Protein AF-A0A959KV01-F1 (afdb_monomer_lite)

Sequence (146 aa):
AASGDLRLLIADLRDIVAGVSEGEGTLGYLLTDQALPQKLEAFTDHLDSLLVDEFGPVIAELQRTGEEVARSGEELRSAMEDLNRGEGVAEVLLRDSTAAADLKAILENLEEGTASFNENMEAMKHNFLFRRYFKKQAKEEEKAEN

Radius of gyration: 30.32 Å; chains: 1; bounding box: 52×48×86 Å

pLDDT: mean 88.01, std 9.3, range [57.09, 96.44]

Structure (mmCIF, N/CA/C/O backbone):
data_AF-A0A959KV01-F1
#
_entry.id   AF-A0A959KV01-F1
#
loop_
_atom_site.group_PDB
_atom_site.id
_atom_site.type_symbol
_atom_site.label_atom_id
_atom_site.label_alt_id
_atom_site.label_comp_id
_atom_site.label_asym_id
_atom_site.label_entity_id
_atom_site.label_seq_id
_atom_site.pdbx_PDB_ins_code
_atom_site.Cartn_x
_atom_site.Cartn_y
_atom_site.Cartn_z
_atom_site.occupancy
_atom_site.B_iso_or_equiv
_atom_site.auth_seq_id
_atom_site.auth_comp_id
_atom_site.auth_asym_id
_atom_site.auth_atom_id
_atom_site.pdbx_PDB_model_num
ATOM 1 N N . ALA A 1 1 ? 17.823 -37.829 -46.677 1.00 63.50 1 ALA A N 1
ATOM 2 C CA . ALA A 1 1 ? 16.720 -37.112 -46.012 1.00 63.50 1 ALA A CA 1
ATOM 3 C C . ALA A 1 1 ? 17.281 -36.192 -44.928 1.00 63.50 1 ALA A C 1
ATOM 5 O O . ALA A 1 1 ? 17.554 -35.049 -45.254 1.00 63.50 1 ALA A O 1
ATOM 6 N N . ALA A 1 2 ? 17.675 -36.709 -43.756 1.00 70.44 2 ALA A N 1
ATOM 7 C CA . ALA A 1 2 ? 18.089 -35.905 -42.591 1.00 70.44 2 ALA A CA 1
ATOM 8 C C . ALA A 1 2 ? 19.137 -34.785 -42.828 1.00 70.44 2 ALA A C 1
ATOM 10 O O . ALA A 1 2 ? 19.006 -33.699 -42.277 1.00 70.44 2 ALA A O 1
ATOM 11 N N . SER A 1 3 ? 20.167 -34.999 -43.660 1.00 80.31 3 SER A N 1
ATOM 12 C CA . SER A 1 3 ? 21.171 -33.951 -43.944 1.00 80.31 3 SER A CA 1
ATOM 13 C C . SER A 1 3 ? 20.674 -32.843 -44.887 1.00 80.31 3 SER A C 1
ATOM 15 O O . SER A 1 3 ? 21.287 -31.778 -44.922 1.00 80.31 3 SER A O 1
ATOM 17 N N . GLY A 1 4 ? 19.634 -33.098 -45.685 1.00 85.56 4 GLY A N 1
ATOM 18 C CA . GLY A 1 4 ? 19.006 -32.093 -46.547 1.00 85.56 4 GLY A CA 1
ATOM 19 C C . GLY A 1 4 ? 18.081 -31.188 -45.740 1.00 85.56 4 GLY A C 1
ATOM 20 O O . GLY A 1 4 ? 18.196 -29.971 -45.827 1.00 85.56 4 GLY A O 1
ATOM 21 N N . ASP A 1 5 ? 17.275 -31.791 -44.867 1.00 89.25 5 ASP A N 1
ATOM 22 C CA . ASP A 1 5 ? 16.339 -31.081 -43.988 1.00 89.25 5 ASP A CA 1
ATOM 23 C C . ASP A 1 5 ? 17.079 -30.160 -43.002 1.00 89.25 5 ASP A C 1
ATOM 25 O O . ASP A 1 5 ? 16.680 -29.019 -42.786 1.00 89.25 5 ASP A O 1
ATOM 29 N N . LEU A 1 6 ? 18.235 -30.602 -42.487 1.00 90.69 6 LEU A N 1
ATOM 30 C CA . LEU A 1 6 ? 19.093 -29.770 -41.636 1.00 90.69 6 LEU A CA 1
ATOM 31 C C . LEU A 1 6 ? 19.656 -28.542 -42.372 1.00 90.69 6 LEU A C 1
ATOM 33 O O . LEU A 1 6 ? 19.811 -27.483 -41.773 1.00 90.69 6 LEU A O 1
ATOM 37 N N . ARG A 1 7 ? 19.976 -28.662 -43.667 1.00 92.38 7 ARG A N 1
ATOM 38 C CA . ARG A 1 7 ? 20.500 -27.531 -44.452 1.00 92.38 7 ARG A CA 1
ATOM 39 C C . ARG A 1 7 ? 19.427 -26.486 -44.733 1.00 92.38 7 ARG A C 1
ATOM 41 O O . ARG A 1 7 ? 19.751 -25.305 -44.706 1.00 92.38 7 ARG A O 1
ATOM 48 N N . LEU A 1 8 ? 18.188 -26.918 -44.972 1.00 92.06 8 LEU A N 1
ATOM 49 C CA . LEU A 1 8 ? 17.045 -26.019 -45.144 1.00 92.06 8 LEU A CA 1
ATOM 50 C C . LEU A 1 8 ? 16.744 -25.272 -43.841 1.00 92.06 8 LEU A C 1
ATOM 52 O O . LEU A 1 8 ? 16.705 -24.050 -43.848 1.00 92.06 8 LEU A O 1
ATOM 56 N N . LEU A 1 9 ? 16.705 -25.978 -42.706 1.00 92.19 9 LEU A N 1
ATOM 57 C CA . LEU A 1 9 ? 16.508 -25.354 -41.393 1.00 92.19 9 LEU A CA 1
ATOM 58 C C . LEU A 1 9 ? 17.579 -24.296 -41.063 1.00 92.19 9 LEU A C 1
ATOM 60 O O . LEU A 1 9 ? 17.269 -23.249 -40.502 1.00 92.19 9 LEU A O 1
ATOM 64 N N . ILE A 1 10 ? 18.848 -24.559 -41.398 1.00 94.06 10 ILE A N 1
ATOM 65 C CA . ILE A 1 10 ? 19.943 -23.598 -41.184 1.00 94.06 10 ILE A CA 1
ATOM 66 C C . ILE A 1 10 ? 19.801 -22.369 -42.095 1.00 94.06 10 ILE A C 1
ATOM 68 O O . ILE A 1 10 ? 20.185 -2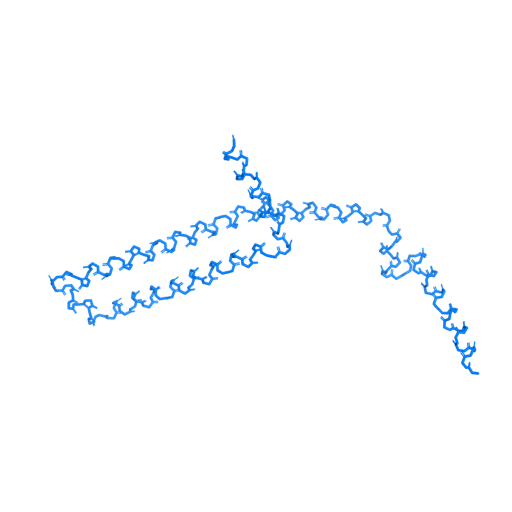1.273 -41.686 1.00 94.06 10 ILE A O 1
ATOM 72 N N . ALA A 1 11 ? 19.282 -22.541 -43.313 1.00 95.12 11 ALA A N 1
ATOM 73 C CA . ALA A 1 11 ? 19.010 -21.431 -44.221 1.00 95.12 11 ALA A CA 1
ATOM 74 C C . ALA A 1 11 ? 17.850 -20.570 -43.698 1.00 95.12 11 ALA A C 1
ATOM 76 O O . ALA A 1 11 ? 18.044 -19.377 -43.496 1.00 95.12 11 ALA A O 1
ATOM 77 N N . ASP A 1 12 ? 16.723 -21.189 -43.338 1.00 94.94 12 ASP A N 1
ATOM 78 C CA . ASP A 1 12 ? 15.556 -20.490 -42.787 1.00 94.94 12 ASP A CA 1
ATOM 79 C C . ASP A 1 12 ? 15.912 -19.720 -41.505 1.00 94.94 12 ASP A C 1
ATOM 81 O O . ASP A 1 12 ? 15.522 -18.568 -41.317 1.00 94.94 12 ASP A O 1
ATOM 85 N N . LEU A 1 13 ? 16.717 -20.325 -40.622 1.00 93.19 13 LEU A N 1
ATOM 86 C CA . LEU A 1 13 ? 17.186 -19.660 -39.407 1.00 93.19 13 LEU A CA 1
ATOM 87 C C . LEU A 1 13 ? 18.087 -18.459 -39.717 1.00 93.19 13 LEU A C 1
ATOM 89 O O . LEU A 1 13 ? 18.014 -17.445 -39.026 1.00 93.19 13 LEU A O 1
ATOM 93 N N . ARG A 1 14 ? 18.948 -18.563 -40.735 1.00 95.06 14 ARG A N 1
ATOM 94 C CA . ARG A 1 14 ? 19.800 -17.447 -41.156 1.00 95.06 14 ARG A CA 1
ATOM 95 C C . ARG A 1 14 ? 18.960 -16.287 -41.675 1.00 95.06 14 ARG A C 1
ATOM 97 O O . ARG A 1 14 ? 19.260 -15.155 -41.315 1.00 95.06 14 ARG A O 1
ATOM 104 N N . ASP A 1 15 ? 17.926 -16.575 -42.456 1.00 94.50 15 ASP A N 1
ATOM 105 C CA . ASP A 1 15 ? 17.034 -15.556 -43.010 1.00 94.50 15 ASP A CA 1
ATOM 106 C C . ASP A 1 15 ? 16.240 -14.858 -41.895 1.00 94.50 15 ASP A C 1
ATOM 108 O O . ASP A 1 15 ? 16.172 -13.632 -41.865 1.00 94.50 15 ASP A O 1
ATOM 112 N N . ILE A 1 16 ? 15.756 -15.606 -40.895 1.00 91.69 16 ILE A N 1
ATOM 113 C CA . ILE A 1 16 ? 15.113 -15.030 -39.700 1.00 91.69 16 ILE A CA 1
ATOM 114 C C . ILE A 1 16 ? 16.082 -14.124 -38.927 1.00 91.69 16 ILE A C 1
ATOM 116 O O . ILE A 1 16 ? 15.718 -13.019 -38.531 1.00 91.69 16 ILE A O 1
ATOM 120 N N . VAL A 1 17 ? 17.321 -14.572 -38.695 1.00 92.62 17 VAL A N 1
ATOM 121 C CA . VAL A 1 17 ? 18.331 -13.781 -37.969 1.00 92.62 17 VAL A CA 1
ATOM 122 C C . VAL A 1 17 ? 18.735 -12.533 -38.756 1.00 92.62 17 VAL A C 1
ATOM 124 O O . VAL A 1 17 ? 18.960 -11.484 -38.148 1.00 92.62 17 VAL A O 1
ATOM 127 N N . ALA A 1 18 ? 18.813 -12.624 -40.085 1.00 94.31 18 ALA A N 1
ATOM 128 C CA . ALA A 1 18 ? 19.072 -11.482 -40.953 1.00 94.31 18 ALA A CA 1
ATOM 129 C C . ALA A 1 18 ? 17.936 -10.458 -40.850 1.00 94.31 18 ALA A C 1
ATOM 131 O O . ALA A 1 18 ? 18.213 -9.311 -40.512 1.00 94.31 18 ALA A O 1
ATOM 132 N N . GLY A 1 19 ? 16.678 -10.891 -40.989 1.00 93.62 19 GLY A N 1
ATOM 133 C CA . GLY A 1 19 ? 15.515 -10.017 -40.824 1.00 93.62 19 GLY A CA 1
ATOM 134 C C . GLY A 1 19 ? 15.495 -9.332 -39.454 1.00 93.62 19 GLY A C 1
ATOM 135 O O . GLY A 1 19 ? 15.367 -8.114 -39.365 1.00 93.62 19 GLY A O 1
ATOM 136 N N . VAL A 1 20 ? 15.747 -10.070 -38.366 1.00 93.44 20 VAL A N 1
ATOM 137 C CA . VAL A 1 20 ? 15.858 -9.480 -37.017 1.00 93.44 20 VAL A CA 1
ATOM 138 C C . VAL A 1 20 ? 16.996 -8.454 -36.935 1.00 93.44 20 VAL A C 1
ATOM 140 O O . VAL A 1 20 ? 16.815 -7.388 -36.351 1.00 93.44 20 VAL A O 1
ATOM 143 N N . SER A 1 21 ? 18.157 -8.738 -37.529 1.00 90.31 21 SER A N 1
ATOM 144 C CA . SER A 1 21 ? 19.301 -7.809 -37.537 1.00 90.31 21 SER A CA 1
ATOM 145 C C . SER A 1 21 ? 19.038 -6.556 -38.379 1.00 90.31 21 SER A C 1
ATOM 147 O O . SER A 1 21 ? 19.622 -5.507 -38.117 1.00 90.31 21 SER A O 1
ATOM 149 N N . GLU A 1 22 ? 18.150 -6.659 -39.366 1.00 92.50 22 GLU A N 1
ATOM 150 C CA . GLU A 1 22 ? 17.682 -5.558 -40.211 1.00 92.50 22 GLU A CA 1
ATOM 151 C C . GLU A 1 22 ? 16.513 -4.777 -39.589 1.00 92.50 22 GLU A C 1
ATOM 153 O O . GLU A 1 22 ? 16.082 -3.762 -40.135 1.00 92.50 22 GLU A O 1
ATOM 158 N N . GLY A 1 23 ? 16.031 -5.194 -38.415 1.00 90.75 23 GLY A N 1
ATOM 159 C CA . GLY A 1 23 ? 14.950 -4.516 -37.707 1.00 90.75 23 GLY A CA 1
ATOM 160 C C . GLY A 1 23 ? 13.554 -5.042 -38.041 1.00 90.75 23 GLY A C 1
ATOM 161 O O . GLY A 1 23 ? 12.561 -4.452 -37.615 1.00 90.75 23 GLY A O 1
ATOM 162 N N . GLU A 1 24 ? 13.448 -6.149 -38.776 1.00 93.06 24 GLU A N 1
ATOM 163 C CA . GLU A 1 24 ? 12.167 -6.750 -39.131 1.00 93.06 24 GLU A CA 1
ATOM 164 C C . GLU A 1 24 ? 11.479 -7.391 -37.916 1.00 93.06 24 GLU A C 1
ATOM 166 O O . GLU A 1 24 ? 12.079 -8.082 -37.083 1.00 93.06 24 GLU A O 1
ATOM 171 N N . GLY A 1 25 ? 10.167 -7.174 -37.821 1.00 87.06 25 GLY A N 1
ATOM 172 C CA . GLY A 1 25 ? 9.351 -7.672 -36.718 1.00 87.06 25 GLY A CA 1
ATOM 173 C C . GLY A 1 25 ? 9.615 -6.966 -35.382 1.00 87.06 25 GLY A C 1
ATOM 174 O O . GLY A 1 25 ? 10.395 -6.024 -35.267 1.00 87.06 25 GLY A O 1
ATOM 175 N N . THR A 1 26 ? 8.927 -7.415 -34.332 1.00 87.88 26 THR A N 1
ATOM 176 C CA . THR A 1 26 ? 8.996 -6.781 -33.005 1.00 87.88 26 THR A CA 1
ATOM 177 C C . THR A 1 26 ? 10.362 -6.944 -32.344 1.00 87.88 26 THR A C 1
ATOM 179 O O . THR A 1 26 ? 10.853 -6.000 -31.736 1.00 87.88 26 THR A O 1
ATOM 182 N N . LEU A 1 27 ? 11.002 -8.110 -32.479 1.00 83.44 27 LEU A N 1
ATOM 183 C CA . LEU A 1 27 ? 12.346 -8.348 -31.942 1.00 83.44 27 LEU A CA 1
ATOM 184 C C . LEU A 1 27 ? 13.420 -7.562 -32.697 1.00 83.44 27 LEU A C 1
ATOM 186 O O . LEU A 1 27 ? 14.317 -7.023 -32.055 1.00 83.44 27 LEU A O 1
ATOM 190 N N . GLY A 1 28 ? 13.318 -7.461 -34.026 1.00 89.00 28 GLY A N 1
ATOM 191 C CA . GLY A 1 28 ? 14.234 -6.639 -34.805 1.00 89.00 28 GLY A CA 1
ATOM 192 C C . GLY A 1 28 ? 14.111 -5.171 -34.427 1.00 89.00 28 GLY A C 1
ATOM 193 O O . GLY A 1 28 ? 15.118 -4.546 -34.101 1.00 89.00 28 GLY A O 1
ATOM 194 N N . TYR A 1 29 ? 12.889 -4.639 -34.350 1.00 88.31 29 TYR A N 1
ATOM 195 C CA . TYR A 1 29 ? 12.651 -3.285 -33.845 1.00 88.31 29 TYR A CA 1
ATOM 196 C C . TYR A 1 29 ? 13.277 -3.072 -32.453 1.00 88.31 29 TYR A C 1
ATOM 198 O O . TYR A 1 29 ? 14.020 -2.117 -32.257 1.00 88.31 29 TYR A O 1
ATOM 206 N N . LEU A 1 30 ? 13.058 -3.991 -31.503 1.00 84.94 30 LEU A N 1
ATOM 207 C CA . LEU A 1 30 ? 13.620 -3.886 -30.149 1.00 84.94 30 LEU A CA 1
ATOM 208 C C . LEU A 1 30 ? 15.157 -3.910 -30.109 1.00 84.94 30 LEU A C 1
ATOM 210 O O . LEU A 1 30 ? 15.749 -3.241 -29.267 1.00 84.94 30 LEU A O 1
ATOM 214 N N . LEU A 1 31 ? 15.806 -4.695 -30.972 1.00 84.44 31 LEU A N 1
ATOM 215 C CA . LEU A 1 31 ? 17.266 -4.848 -30.979 1.00 84.44 31 LEU A CA 1
ATOM 216 C C . LEU A 1 31 ? 17.985 -3.749 -31.764 1.00 84.44 31 LEU A C 1
ATOM 218 O O . LEU A 1 31 ? 19.145 -3.455 -31.479 1.00 84.44 31 LEU A O 1
ATOM 222 N N . THR A 1 32 ? 17.313 -3.162 -32.752 1.00 88.81 32 THR A N 1
ATOM 223 C CA . THR A 1 32 ? 17.893 -2.156 -33.653 1.00 88.81 32 THR A CA 1
ATOM 224 C C . THR A 1 32 ? 17.531 -0.716 -33.284 1.00 88.81 32 THR A C 1
ATOM 226 O O . THR A 1 32 ? 18.227 0.206 -33.718 1.00 88.81 32 THR A O 1
ATOM 229 N N . ASP A 1 33 ? 16.488 -0.489 -32.475 1.00 87.81 33 ASP A N 1
ATOM 230 C CA . ASP A 1 33 ? 16.078 0.859 -32.073 1.00 87.81 33 ASP A CA 1
ATOM 231 C C . ASP A 1 33 ? 17.088 1.478 -31.089 1.00 87.81 33 ASP A C 1
ATOM 233 O O . ASP A 1 33 ? 17.113 1.184 -29.893 1.00 87.81 33 ASP A O 1
ATOM 237 N N . GLN A 1 34 ? 17.905 2.401 -31.603 1.00 86.81 34 GLN A N 1
ATOM 238 C CA . GLN A 1 34 ? 18.907 3.132 -30.823 1.00 86.81 34 GLN A CA 1
ATOM 239 C C . GLN A 1 34 ? 18.301 4.105 -29.802 1.00 86.81 34 GLN A C 1
ATOM 241 O O . GLN A 1 34 ? 19.014 4.509 -28.886 1.00 86.81 34 GLN A O 1
ATOM 246 N N . ALA A 1 35 ? 17.024 4.482 -29.952 1.00 89.81 35 ALA A N 1
ATOM 247 C CA . ALA A 1 35 ? 16.301 5.367 -29.037 1.00 89.81 35 ALA A CA 1
ATOM 248 C C . ALA A 1 35 ? 15.596 4.606 -27.897 1.00 89.81 35 ALA A C 1
ATOM 250 O O . ALA A 1 35 ? 15.137 5.214 -26.924 1.00 89.81 35 ALA A O 1
ATOM 251 N N . LEU A 1 36 ? 15.459 3.280 -28.012 1.00 88.06 36 LEU A N 1
ATOM 252 C CA . LEU A 1 36 ? 14.782 2.454 -27.016 1.00 88.06 36 LEU A CA 1
ATOM 253 C C . LEU A 1 36 ? 15.455 2.506 -25.632 1.00 88.06 36 LEU A C 1
ATOM 255 O O . LEU A 1 36 ? 14.716 2.642 -24.655 1.00 88.06 36 LEU A O 1
ATOM 259 N N . PRO A 1 37 ? 16.798 2.470 -25.497 1.00 88.69 37 PRO A N 1
ATOM 260 C CA . PRO A 1 37 ? 17.441 2.599 -24.192 1.00 88.69 37 PRO A CA 1
ATOM 261 C C . PRO A 1 37 ? 17.053 3.889 -23.461 1.00 88.69 37 PRO A C 1
ATOM 263 O O . PRO A 1 37 ? 16.704 3.828 -22.287 1.00 88.69 37 PRO A O 1
ATOM 266 N N . GLN A 1 38 ? 17.018 5.035 -24.153 1.00 91.25 38 GLN A N 1
ATOM 267 C CA . GLN A 1 38 ? 16.664 6.315 -23.524 1.00 91.25 38 GLN A CA 1
ATOM 268 C C . GLN A 1 38 ? 15.174 6.385 -23.175 1.00 91.25 38 GLN A C 1
ATOM 270 O O . GLN A 1 38 ? 14.802 6.956 -22.155 1.00 91.25 38 GLN A O 1
ATOM 275 N N . LYS A 1 39 ? 14.301 5.783 -23.995 1.00 92.06 39 LYS A N 1
ATOM 276 C CA . LYS A 1 39 ? 12.867 5.672 -23.677 1.00 92.06 39 LYS A CA 1
ATOM 277 C C . LYS A 1 39 ? 12.624 4.795 -22.452 1.00 92.06 39 LYS A C 1
ATOM 279 O O . LYS A 1 39 ? 11.775 5.132 -21.633 1.00 92.06 39 LYS A O 1
ATOM 284 N N . LEU A 1 40 ? 13.351 3.682 -22.337 1.00 91.00 40 LEU A N 1
ATOM 285 C CA . LEU A 1 40 ? 13.278 2.800 -21.175 1.00 91.00 40 LEU A CA 1
ATOM 286 C C . LEU A 1 40 ? 13.797 3.498 -19.921 1.00 91.00 40 LEU A C 1
ATOM 288 O O . LEU A 1 40 ? 13.130 3.425 -18.898 1.00 91.00 40 LEU A O 1
ATOM 292 N N . GLU A 1 41 ? 14.917 4.215 -20.016 1.00 92.44 41 GLU A N 1
ATOM 293 C CA . GLU A 1 41 ? 15.461 5.019 -18.917 1.00 92.44 41 GLU A CA 1
ATOM 294 C C . GLU A 1 41 ? 14.443 6.067 -18.442 1.00 92.44 41 GLU A C 1
ATOM 296 O O . GLU A 1 41 ? 14.048 6.058 -17.276 1.00 92.44 41 GLU A O 1
ATOM 301 N N . ALA A 1 42 ? 13.897 6.868 -19.362 1.00 95.06 42 ALA A N 1
ATOM 302 C CA . ALA A 1 42 ? 12.881 7.871 -19.043 1.00 95.06 42 ALA A CA 1
ATOM 303 C C . ALA A 1 42 ? 11.606 7.258 -18.436 1.00 95.06 42 ALA A C 1
ATOM 305 O O . ALA A 1 42 ? 11.017 7.817 -17.513 1.00 95.06 42 ALA A O 1
ATOM 306 N N . PHE A 1 43 ? 11.176 6.096 -18.934 1.00 93.50 43 PHE A N 1
ATOM 307 C CA . PHE A 1 43 ? 10.049 5.364 -18.364 1.00 93.50 43 PHE A CA 1
ATOM 308 C C . PHE A 1 43 ? 10.352 4.872 -16.946 1.00 93.50 43 PHE A C 1
ATOM 310 O O . PHE A 1 43 ? 9.510 5.014 -16.060 1.00 93.50 43 PHE A O 1
ATOM 317 N N . THR A 1 44 ? 11.545 4.318 -16.710 1.00 91.25 44 THR A N 1
ATOM 318 C CA . THR A 1 44 ? 11.945 3.863 -15.374 1.00 91.25 44 THR A CA 1
ATOM 319 C C . THR A 1 44 ? 12.080 5.013 -14.387 1.00 91.25 44 THR A C 1
ATOM 321 O O . THR A 1 44 ? 11.677 4.851 -13.239 1.00 91.25 44 THR A O 1
ATOM 324 N N . ASP A 1 45 ? 12.567 6.172 -14.825 1.00 92.25 45 ASP A N 1
ATOM 325 C CA . ASP A 1 45 ? 12.646 7.372 -13.993 1.00 92.25 45 ASP A CA 1
ATOM 326 C C . ASP A 1 45 ? 11.254 7.905 -13.654 1.00 92.25 45 ASP A C 1
ATOM 328 O O . ASP A 1 45 ? 10.981 8.257 -12.507 1.00 92.25 45 ASP A O 1
ATOM 332 N N . HIS A 1 46 ? 10.338 7.905 -14.628 1.00 94.19 46 HIS A N 1
ATOM 333 C CA . HIS A 1 46 ? 8.953 8.291 -14.385 1.00 94.19 46 HIS A CA 1
ATOM 334 C C . HIS A 1 46 ? 8.258 7.332 -13.414 1.00 94.19 46 HIS A C 1
ATOM 336 O O . HIS A 1 46 ? 7.595 7.786 -12.485 1.00 94.19 46 HIS A O 1
ATOM 342 N N . LEU A 1 47 ? 8.444 6.017 -13.579 1.00 92.38 47 LEU A N 1
ATOM 343 C CA . LEU A 1 47 ? 7.932 5.030 -12.630 1.00 92.38 47 LEU A CA 1
ATOM 344 C C . LEU A 1 47 ? 8.518 5.217 -11.232 1.00 92.38 47 LEU A C 1
ATOM 346 O O . LEU A 1 47 ? 7.776 5.104 -10.262 1.00 92.38 47 LEU A O 1
ATOM 350 N N . ASP A 1 48 ? 9.819 5.491 -11.110 1.00 90.25 48 ASP A N 1
ATOM 351 C CA . ASP A 1 48 ? 10.433 5.725 -9.803 1.00 90.25 48 ASP A CA 1
ATOM 352 C C . ASP A 1 48 ? 9.828 6.956 -9.129 1.00 90.25 48 ASP A C 1
ATOM 354 O O . ASP A 1 48 ? 9.434 6.877 -7.971 1.00 90.25 48 ASP A O 1
ATOM 358 N N . SER A 1 49 ? 9.674 8.060 -9.865 1.00 92.31 49 SER A N 1
ATOM 359 C CA . SER A 1 49 ? 9.061 9.273 -9.320 1.00 92.31 49 SER A CA 1
ATOM 360 C C . SER A 1 49 ? 7.601 9.051 -8.918 1.00 92.31 49 SER A C 1
ATOM 362 O O . SER A 1 49 ? 7.215 9.416 -7.811 1.00 92.31 49 SER A O 1
ATOM 364 N N . LEU A 1 50 ? 6.803 8.360 -9.740 1.00 94.44 50 LEU A N 1
ATOM 365 C CA . LEU A 1 50 ? 5.432 7.998 -9.371 1.00 94.44 50 LEU A CA 1
ATOM 366 C C . LEU A 1 50 ? 5.404 7.157 -8.089 1.00 94.44 50 LEU A C 1
ATOM 368 O O . LEU A 1 50 ? 4.681 7.472 -7.150 1.00 94.44 50 LEU A O 1
ATOM 372 N N . LEU A 1 51 ? 6.190 6.081 -8.026 1.00 92.75 51 LEU A N 1
ATOM 373 C CA . LEU A 1 51 ? 6.149 5.147 -6.899 1.00 92.75 51 LEU A CA 1
ATOM 374 C C . LEU A 1 51 ? 6.684 5.760 -5.605 1.00 92.75 51 LEU A C 1
ATOM 376 O O . LEU A 1 51 ? 6.180 5.451 -4.527 1.00 92.75 51 LEU A O 1
ATOM 380 N N . VAL A 1 52 ? 7.706 6.604 -5.705 1.00 90.56 52 VAL A N 1
ATOM 381 C CA . VAL A 1 52 ? 8.401 7.158 -4.547 1.00 90.56 52 VAL A CA 1
ATOM 382 C C . VAL A 1 52 ? 7.811 8.488 -4.111 1.00 90.56 52 VAL A C 1
ATOM 384 O O . VAL A 1 52 ? 7.508 8.654 -2.932 1.00 90.56 52 VAL A O 1
ATOM 387 N N . ASP A 1 53 ? 7.666 9.428 -5.038 1.00 91.06 53 ASP A N 1
ATOM 388 C CA . ASP A 1 53 ? 7.325 10.809 -4.710 1.00 91.06 53 ASP A CA 1
ATOM 389 C C . ASP A 1 53 ? 5.804 11.007 -4.622 1.00 91.06 53 ASP A C 1
ATOM 391 O O . ASP A 1 53 ? 5.342 11.807 -3.811 1.00 91.06 53 ASP A O 1
ATOM 395 N N . GLU A 1 54 ? 5.020 10.260 -5.409 1.00 92.50 54 GLU A N 1
ATOM 396 C CA . GLU A 1 54 ? 3.555 10.385 -5.432 1.00 92.50 54 GLU A CA 1
ATOM 397 C C . GLU A 1 54 ? 2.853 9.306 -4.592 1.00 92.50 54 GLU A C 1
ATOM 399 O O . GLU A 1 54 ? 2.055 9.625 -3.710 1.00 92.50 54 GLU A O 1
ATOM 404 N N . PHE A 1 55 ? 3.174 8.026 -4.800 1.00 93.50 55 PHE A N 1
ATOM 405 C CA . PHE A 1 55 ? 2.561 6.925 -4.046 1.00 93.50 55 PHE A CA 1
ATOM 406 C C . PHE A 1 55 ? 3.188 6.704 -2.670 1.00 93.50 55 PHE A C 1
ATOM 408 O O . PHE A 1 55 ? 2.503 6.229 -1.765 1.00 93.50 55 PHE A O 1
ATOM 415 N N . GLY A 1 56 ? 4.456 7.065 -2.477 1.00 91.69 56 GLY A N 1
ATOM 416 C CA . GLY A 1 56 ? 5.143 6.889 -1.201 1.00 91.69 56 GLY A CA 1
ATOM 417 C C . GLY A 1 56 ? 4.418 7.539 -0.013 1.00 91.69 56 GLY A C 1
ATOM 418 O O . GLY A 1 56 ? 4.152 6.850 0.973 1.00 91.69 56 GLY A O 1
ATOM 419 N N . PRO A 1 57 ? 4.029 8.825 -0.094 1.00 93.19 57 PRO A N 1
ATOM 420 C CA . PRO A 1 57 ? 3.237 9.475 0.951 1.00 93.19 57 PRO A CA 1
ATOM 421 C C . PRO A 1 57 ? 1.886 8.797 1.205 1.00 93.19 57 PRO A C 1
ATOM 423 O O . PRO A 1 57 ? 1.451 8.710 2.349 1.00 93.19 57 PRO A O 1
ATOM 426 N N . VAL A 1 58 ? 1.237 8.274 0.160 1.00 95.00 58 VAL A N 1
ATOM 427 C CA . VAL A 1 58 ? -0.039 7.553 0.289 1.00 95.00 58 VAL A CA 1
ATOM 428 C C . VAL A 1 58 ? 0.151 6.248 1.062 1.00 95.00 58 VAL A C 1
ATOM 430 O O . VAL A 1 58 ? -0.643 5.945 1.945 1.00 95.00 58 VAL A O 1
ATOM 433 N N . ILE A 1 59 ? 1.212 5.491 0.775 1.00 92.69 59 ILE A N 1
ATOM 434 C CA . ILE A 1 59 ? 1.539 4.247 1.488 1.00 92.69 59 ILE A CA 1
ATOM 435 C C . ILE A 1 59 ? 1.797 4.531 2.972 1.00 92.69 59 ILE A C 1
ATOM 437 O O . ILE A 1 59 ? 1.244 3.839 3.826 1.00 92.69 59 ILE A O 1
ATOM 441 N N . ALA A 1 60 ? 2.583 5.565 3.278 1.00 92.12 60 ALA A N 1
ATOM 442 C CA . ALA A 1 60 ? 2.868 5.963 4.656 1.00 92.12 60 ALA A CA 1
ATOM 443 C C . ALA A 1 60 ? 1.594 6.394 5.406 1.00 92.12 60 ALA A C 1
ATOM 445 O O . ALA A 1 60 ? 1.367 5.996 6.548 1.00 92.12 60 ALA A O 1
ATOM 446 N N . GLU A 1 61 ? 0.723 7.158 4.748 1.00 95.19 61 GLU A N 1
ATOM 447 C CA . GLU A 1 61 ? -0.547 7.599 5.324 1.00 95.19 61 GLU A CA 1
ATOM 448 C C . GLU A 1 61 ? -1.518 6.433 5.560 1.00 95.19 61 GLU A C 1
ATOM 450 O O . GLU A 1 61 ? -2.210 6.388 6.581 1.00 95.19 61 GLU A O 1
ATOM 455 N N . LEU A 1 62 ? -1.547 5.453 4.652 1.00 94.75 62 LEU A N 1
ATOM 456 C CA . LEU A 1 62 ? -2.321 4.226 4.830 1.00 94.75 62 LEU A CA 1
ATOM 457 C C . LEU A 1 62 ? -1.813 3.416 6.027 1.00 94.75 62 LEU A C 1
ATOM 459 O O . LEU A 1 62 ? -2.631 2.961 6.823 1.00 94.75 62 LEU A O 1
ATOM 463 N N . GLN A 1 63 ? -0.493 3.267 6.187 1.00 92.38 63 GLN A N 1
ATOM 464 C CA . GLN A 1 63 ? 0.101 2.594 7.351 1.00 92.38 63 GLN A CA 1
ATOM 465 C C . GLN A 1 63 ? -0.309 3.283 8.655 1.00 92.38 63 GLN A C 1
ATOM 467 O O . GLN A 1 63 ? -0.857 2.634 9.544 1.00 92.38 63 GLN A O 1
ATOM 472 N N . ARG A 1 64 ? -0.146 4.610 8.721 1.00 95.12 64 ARG A N 1
ATOM 473 C CA . ARG A 1 64 ? -0.549 5.425 9.875 1.00 95.12 64 ARG A CA 1
ATOM 474 C C . ARG A 1 64 ? -2.035 5.263 10.197 1.00 95.12 64 ARG A C 1
ATOM 476 O O . ARG A 1 64 ? -2.404 5.067 11.351 1.00 95.12 64 ARG A O 1
ATOM 483 N N . THR A 1 65 ? -2.888 5.311 9.176 1.00 94.56 65 THR A N 1
ATOM 484 C CA . THR A 1 65 ? -4.336 5.131 9.342 1.00 94.56 65 THR A CA 1
ATOM 485 C C . THR A 1 65 ? -4.660 3.735 9.875 1.00 94.56 65 THR A C 1
ATOM 487 O O . THR A 1 65 ? -5.474 3.603 10.784 1.00 94.56 65 THR A O 1
ATOM 490 N N . GLY A 1 66 ? -4.010 2.689 9.355 1.00 94.06 66 GLY A N 1
ATOM 491 C CA . GLY A 1 66 ? -4.184 1.318 9.840 1.00 94.06 66 GLY A CA 1
ATOM 492 C C . GLY A 1 66 ? -3.813 1.162 11.317 1.00 94.06 66 GLY A C 1
ATOM 493 O O . GLY A 1 66 ? -4.561 0.547 12.076 1.00 94.06 66 GLY A O 1
ATOM 494 N N . GLU A 1 67 ? -2.711 1.780 11.746 1.00 94.19 67 GLU A N 1
ATOM 495 C CA . GLU A 1 67 ? -2.285 1.801 13.152 1.00 94.19 67 GLU A CA 1
ATOM 496 C C . GLU A 1 67 ? -3.281 2.543 14.060 1.00 94.19 67 GLU A C 1
ATOM 498 O O . GLU A 1 67 ? -3.596 2.073 15.155 1.00 94.19 67 GLU A O 1
ATOM 503 N N . GLU A 1 68 ? -3.813 3.685 13.618 1.00 95.69 68 GLU A N 1
ATOM 504 C CA . GLU A 1 68 ? -4.825 4.447 14.367 1.00 95.69 68 GLU A CA 1
ATOM 505 C C . GLU A 1 68 ? -6.141 3.684 14.511 1.00 95.69 68 GLU A C 1
ATOM 507 O O . GLU A 1 68 ? -6.765 3.693 15.577 1.00 95.69 68 GLU A O 1
ATOM 512 N N . VAL A 1 69 ? -6.550 2.993 13.450 1.00 94.25 69 VAL A N 1
ATOM 513 C CA . VAL A 1 69 ? -7.732 2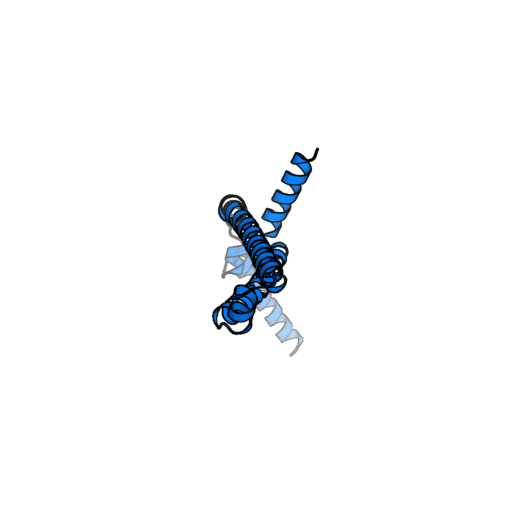.131 13.446 1.00 94.25 69 VAL A CA 1
ATOM 514 C C . VAL A 1 69 ? -7.542 0.951 14.402 1.00 94.25 69 VAL A C 1
ATOM 516 O O . VAL A 1 69 ? -8.437 0.677 15.204 1.00 94.25 69 VAL A O 1
ATOM 519 N N . ALA A 1 70 ? -6.374 0.300 14.384 1.00 93.56 70 ALA A N 1
ATOM 520 C CA . ALA A 1 70 ? -6.051 -0.779 15.317 1.00 93.56 70 ALA A CA 1
ATOM 521 C C . ALA A 1 70 ? -6.097 -0.296 16.776 1.00 93.56 70 ALA A C 1
ATOM 523 O O . ALA A 1 70 ? -6.778 -0.899 17.607 1.00 93.56 70 ALA A O 1
ATOM 524 N N . ARG A 1 71 ? -5.472 0.852 17.070 1.00 95.25 71 ARG A N 1
ATOM 525 C CA . ARG A 1 71 ? -5.491 1.464 18.408 1.00 95.25 71 ARG A CA 1
ATOM 526 C C . ARG A 1 71 ? -6.904 1.804 18.872 1.00 95.25 71 ARG A C 1
ATOM 528 O O . ARG A 1 71 ? -7.267 1.501 20.003 1.00 95.25 71 ARG A O 1
ATOM 535 N N . SER A 1 72 ? -7.718 2.394 17.999 1.00 93.31 72 SER A N 1
ATOM 536 C CA . SER A 1 72 ? -9.116 2.710 18.320 1.00 93.31 72 SER A CA 1
ATOM 537 C C . SER A 1 72 ? -9.904 1.442 18.666 1.00 93.31 72 SER A C 1
ATOM 539 O O . SER A 1 72 ? -10.734 1.447 19.573 1.00 93.31 72 SER A O 1
ATOM 541 N N . GLY A 1 73 ? -9.619 0.332 17.978 1.00 92.56 73 GLY A N 1
ATOM 542 C CA . GLY A 1 73 ? -10.175 -0.982 18.293 1.00 92.56 73 GLY A CA 1
ATOM 543 C C . GLY A 1 73 ? -9.790 -1.494 19.679 1.00 92.56 73 GLY A C 1
ATOM 544 O O . GLY A 1 73 ? -10.646 -1.993 20.410 1.00 92.56 73 GLY A O 1
ATOM 545 N N . GLU A 1 74 ? -8.525 -1.337 20.065 1.00 93.88 74 GLU A N 1
ATOM 546 C CA . GLU A 1 74 ? -8.039 -1.696 21.402 1.00 93.88 74 GLU A CA 1
ATOM 547 C C . GLU A 1 74 ? -8.689 -0.843 22.499 1.00 93.88 74 GLU A C 1
ATOM 549 O O . GLU A 1 74 ? -9.143 -1.381 23.510 1.00 93.88 74 GLU A O 1
ATOM 554 N N . GLU A 1 75 ? -8.806 0.470 22.288 1.00 92.00 75 GLU A N 1
ATOM 555 C CA . GLU A 1 75 ? -9.472 1.382 23.225 1.00 92.00 75 GLU A CA 1
ATOM 556 C C . GLU A 1 75 ? -10.954 1.024 23.406 1.00 92.00 75 GLU A C 1
ATOM 558 O O . GLU A 1 75 ? -11.451 0.950 24.533 1.00 92.00 75 GLU A O 1
ATOM 563 N N . LEU A 1 76 ? -11.658 0.727 22.308 1.00 89.25 76 LEU A N 1
ATOM 564 C CA . LEU A 1 76 ? -13.048 0.269 22.345 1.00 89.25 76 LEU A CA 1
ATOM 565 C C . LEU A 1 76 ? -13.194 -1.068 23.079 1.00 89.25 76 LEU A C 1
ATOM 567 O O . LEU A 1 76 ? -14.129 -1.241 23.864 1.00 89.25 76 LEU A O 1
ATOM 571 N N . ARG A 1 77 ? -12.268 -2.007 22.864 1.00 89.56 77 ARG A N 1
ATOM 572 C CA .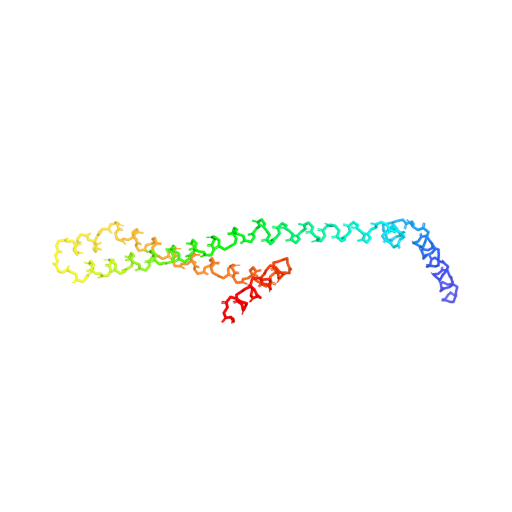 ARG A 1 77 ? -12.238 -3.289 23.579 1.00 89.56 77 ARG A CA 1
ATOM 573 C C . ARG A 1 77 ? -12.038 -3.081 25.077 1.00 89.56 77 ARG A C 1
ATOM 575 O O . ARG A 1 77 ? -12.809 -3.623 25.864 1.00 89.56 77 ARG A O 1
ATOM 582 N N . SER A 1 78 ? -11.070 -2.253 25.463 1.00 89.31 78 SER A N 1
ATOM 583 C CA . SER A 1 78 ? -10.811 -1.910 26.865 1.00 89.31 78 SER A CA 1
ATOM 584 C C . SER A 1 78 ? -12.043 -1.285 27.524 1.00 89.31 78 SER A C 1
ATOM 586 O O . SER A 1 78 ? -12.440 -1.702 28.611 1.00 89.31 78 SER A O 1
ATOM 588 N N . ALA A 1 79 ? -12.702 -0.339 26.847 1.00 84.75 79 ALA A N 1
ATOM 589 C CA . ALA A 1 79 ? -13.929 0.278 27.344 1.00 84.75 79 ALA A CA 1
ATOM 590 C C . ALA A 1 79 ? -15.063 -0.749 27.525 1.00 84.75 79 ALA A C 1
ATOM 592 O O . ALA A 1 79 ? -15.770 -0.718 28.531 1.00 84.75 79 ALA A O 1
ATOM 593 N N . MET A 1 80 ? -15.221 -1.692 26.590 1.00 81.00 80 MET A N 1
ATOM 594 C CA . MET A 1 80 ? -16.202 -2.779 26.701 1.00 81.00 80 MET A CA 1
ATOM 595 C C . MET A 1 80 ? -15.899 -3.730 27.865 1.00 81.00 80 MET A C 1
ATOM 597 O O . MET A 1 80 ? -16.813 -4.176 28.559 1.00 81.00 80 MET A O 1
ATOM 601 N N . GLU A 1 81 ? -14.629 -4.045 28.108 1.00 83.06 81 GLU A N 1
ATOM 602 C CA . GLU A 1 81 ? -14.215 -4.864 29.249 1.00 83.06 81 GLU A CA 1
ATOM 603 C C . GLU A 1 81 ? -14.444 -4.160 30.588 1.00 83.06 81 GLU A C 1
ATOM 605 O O . GLU A 1 81 ? -14.911 -4.789 31.537 1.00 83.06 81 GLU A O 1
ATOM 610 N N . ASP A 1 82 ? -14.151 -2.861 30.665 1.00 80.69 82 ASP A N 1
ATOM 611 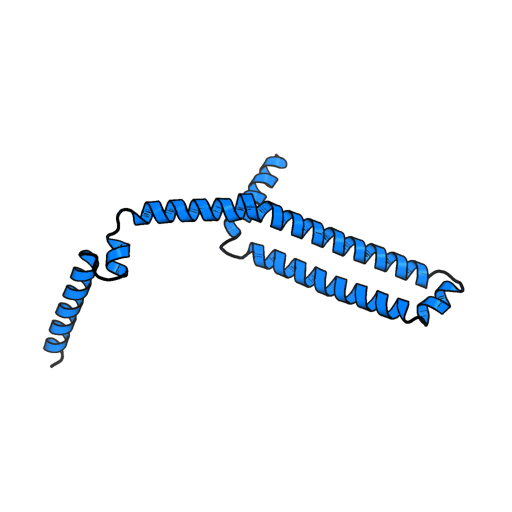C CA . ASP A 1 82 ? -14.417 -2.046 31.851 1.00 80.69 82 ASP A CA 1
ATOM 612 C C . ASP A 1 82 ? -15.921 -1.972 32.151 1.00 80.69 82 ASP A C 1
ATOM 614 O O . ASP A 1 82 ? -16.328 -2.131 33.303 1.00 80.69 82 ASP A O 1
ATOM 618 N N . LEU A 1 83 ? -16.756 -1.825 31.116 1.00 74.94 83 LEU A N 1
ATOM 619 C CA . LEU A 1 83 ? -18.216 -1.864 31.240 1.00 74.94 83 LEU A CA 1
ATOM 620 C C . LEU A 1 83 ? -18.734 -3.232 31.709 1.00 74.94 83 LEU A C 1
ATOM 622 O O . LEU A 1 83 ? -19.665 -3.280 32.508 1.00 74.94 83 LEU A O 1
ATOM 626 N N . ASN A 1 84 ? -18.121 -4.334 31.266 1.00 70.12 84 ASN A N 1
ATOM 627 C CA . ASN A 1 84 ? -18.460 -5.686 31.730 1.00 70.12 84 ASN A CA 1
ATOM 628 C C . ASN A 1 84 ? -18.009 -5.970 33.175 1.00 70.12 84 ASN A C 1
ATOM 630 O O . ASN A 1 84 ? -18.522 -6.900 33.794 1.00 70.12 84 ASN A O 1
ATOM 634 N N . ARG A 1 85 ? -17.034 -5.219 33.709 1.00 71.81 85 ARG A N 1
ATOM 635 C CA . ARG A 1 85 ? -16.511 -5.374 35.080 1.00 71.81 85 ARG A CA 1
ATOM 636 C C . ARG A 1 85 ? -17.221 -4.492 36.119 1.00 71.81 85 ARG A C 1
ATOM 638 O O . ARG A 1 85 ? -17.017 -4.708 37.312 1.00 71.81 85 ARG A O 1
ATOM 645 N N . GLY A 1 86 ? -18.002 -3.492 35.702 1.00 63.47 86 GLY A N 1
ATOM 646 C CA . GLY A 1 86 ? -18.697 -2.564 36.601 1.00 63.47 86 GLY A CA 1
ATOM 647 C C . GLY A 1 86 ? -20.079 -3.063 37.035 1.00 63.47 86 GLY A C 1
ATOM 648 O O . GLY A 1 86 ? -20.983 -3.143 36.212 1.00 63.47 86 GLY A O 1
ATOM 649 N N . GLU A 1 87 ? -20.267 -3.317 38.333 1.00 57.09 87 GLU A N 1
ATOM 650 C CA . GLU A 1 87 ? -21.554 -3.743 38.907 1.00 57.09 87 GLU A CA 1
ATOM 651 C C . GLU A 1 87 ? -22.639 -2.657 38.719 1.00 57.09 87 GLU A C 1
ATOM 653 O O . GLU A 1 87 ? -22.567 -1.575 39.312 1.00 57.09 87 GLU A O 1
ATOM 658 N N . GLY A 1 88 ? -23.672 -2.915 37.901 1.00 64.06 88 GLY A N 1
ATOM 659 C CA . GLY A 1 88 ? -24.785 -1.968 37.731 1.00 64.06 88 GLY A CA 1
ATOM 660 C C . GLY A 1 88 ? -25.785 -2.266 36.605 1.00 64.06 88 GLY A C 1
ATOM 661 O O . GLY A 1 88 ? -25.706 -3.261 35.897 1.00 64.06 88 GLY A O 1
ATOM 662 N N . VAL A 1 89 ? -26.753 -1.359 36.408 1.00 60.72 89 VAL A N 1
ATOM 663 C CA . VAL A 1 89 ? -27.821 -1.480 35.383 1.00 60.72 89 VAL A CA 1
ATOM 664 C C . VAL A 1 89 ? -27.252 -1.502 33.953 1.00 60.72 89 VAL A C 1
ATOM 666 O O . VAL A 1 89 ? -27.848 -2.099 33.061 1.00 60.72 89 VAL A O 1
ATOM 669 N N . ALA A 1 90 ? -26.074 -0.903 33.739 1.00 61.59 90 ALA A N 1
ATOM 670 C CA . ALA A 1 90 ? -25.347 -0.960 32.472 1.00 61.59 90 ALA A CA 1
ATOM 671 C C . ALA A 1 90 ? -24.822 -2.372 32.145 1.00 61.59 90 ALA A C 1
ATOM 673 O O . ALA A 1 90 ? -24.833 -2.748 30.979 1.00 61.59 90 ALA A O 1
ATOM 674 N N . GLU A 1 91 ? -24.449 -3.178 33.146 1.00 62.62 91 GLU A N 1
ATOM 675 C CA . GLU A 1 91 ? -23.975 -4.560 32.966 1.00 62.62 91 GLU A CA 1
ATOM 676 C C . GLU A 1 91 ? -25.084 -5.467 32.410 1.00 62.62 91 GLU A C 1
ATOM 678 O O . GLU A 1 91 ? -24.884 -6.189 31.435 1.00 62.62 91 GLU A O 1
ATOM 683 N N . VAL A 1 92 ? -26.284 -5.387 32.999 1.00 60.00 92 VAL A N 1
ATOM 684 C CA . VAL A 1 92 ? -27.455 -6.181 32.586 1.00 60.00 92 VAL A CA 1
ATOM 685 C C . VAL A 1 92 ? -27.982 -5.719 31.228 1.00 60.00 92 VAL A C 1
ATOM 687 O O . VAL A 1 92 ? -28.331 -6.550 30.393 1.00 60.00 92 VAL A O 1
ATOM 690 N N . LEU A 1 93 ? -28.006 -4.404 30.979 1.00 62.53 93 LEU A N 1
ATOM 691 C CA . LEU A 1 93 ? -28.441 -3.866 29.692 1.00 62.53 93 LEU A CA 1
ATOM 692 C C . LEU A 1 93 ? -27.449 -4.187 28.578 1.00 62.53 93 LEU A C 1
ATOM 694 O O . LEU A 1 93 ? -27.891 -4.522 27.490 1.00 62.53 93 LEU A O 1
ATOM 698 N N . LEU A 1 94 ? -26.137 -4.137 28.821 1.00 64.81 94 LEU A N 1
ATOM 699 C CA . LEU A 1 94 ? -25.156 -4.479 27.794 1.00 64.81 94 LEU A CA 1
ATOM 700 C C . LEU A 1 94 ? -25.122 -5.985 27.525 1.00 64.81 94 LEU A C 1
ATOM 702 O O . LEU A 1 94 ? -25.200 -6.356 26.358 1.00 64.81 94 LEU A O 1
ATOM 706 N N . ARG A 1 95 ? -25.116 -6.854 28.549 1.00 64.06 95 ARG A N 1
ATOM 707 C CA . ARG A 1 95 ? -25.093 -8.322 28.357 1.00 64.06 95 ARG A CA 1
ATOM 708 C C . ARG A 1 95 ? -26.244 -8.863 27.512 1.00 64.06 95 ARG A C 1
ATOM 710 O O . ARG A 1 95 ? -26.020 -9.815 26.772 1.00 64.06 95 ARG A O 1
ATOM 717 N N . ASP A 1 96 ? -27.433 -8.276 27.629 1.00 64.75 96 ASP A N 1
ATOM 718 C CA . ASP A 1 96 ? -28.634 -8.692 26.889 1.00 64.75 96 ASP A CA 1
ATOM 719 C C . ASP A 1 96 ? -28.997 -7.746 25.727 1.00 64.75 96 ASP A C 1
ATOM 721 O O . ASP A 1 96 ? -30.029 -7.930 25.077 1.00 64.75 96 ASP A O 1
ATOM 725 N N . SER A 1 97 ? -28.176 -6.729 25.425 1.00 75.88 97 SER A N 1
ATOM 726 C CA . SER A 1 97 ? -28.470 -5.817 24.310 1.00 75.88 97 SER A CA 1
ATOM 727 C C . SER A 1 97 ? -27.922 -6.308 22.978 1.00 75.88 97 SER A C 1
ATOM 729 O O . SER A 1 97 ? -26.778 -6.744 22.855 1.00 75.88 97 SER A O 1
ATOM 731 N N . THR A 1 98 ? -28.710 -6.074 21.930 1.00 79.69 98 THR A N 1
ATOM 732 C CA . THR A 1 98 ? -28.256 -6.135 20.534 1.00 79.69 98 THR A CA 1
ATOM 733 C C . THR A 1 98 ? -27.036 -5.238 20.293 1.00 79.69 98 THR A C 1
ATOM 735 O O . THR A 1 98 ? -26.129 -5.633 19.575 1.00 79.69 98 THR A O 1
ATOM 738 N N . ALA A 1 99 ? -26.946 -4.088 20.972 1.00 80.50 99 ALA A N 1
ATOM 739 C CA . ALA A 1 99 ? -25.821 -3.163 20.841 1.00 80.50 99 ALA A CA 1
ATOM 740 C C . ALA A 1 99 ? -24.471 -3.780 21.255 1.00 80.50 99 ALA A C 1
ATOM 742 O O . ALA A 1 99 ? -23.464 -3.528 20.601 1.00 80.50 99 ALA A O 1
ATOM 743 N N . ALA A 1 100 ? -24.427 -4.608 22.305 1.00 79.94 100 ALA A N 1
ATOM 744 C CA . ALA A 1 100 ? -23.188 -5.281 22.699 1.00 79.94 100 ALA A CA 1
ATOM 745 C C . ALA A 1 100 ? -22.772 -6.369 21.699 1.00 79.94 100 ALA A C 1
ATOM 747 O O . ALA A 1 100 ? -21.580 -6.537 21.439 1.00 79.94 100 ALA A O 1
ATOM 748 N N . ALA A 1 101 ? -23.742 -7.082 21.119 1.00 84.12 101 ALA A N 1
ATOM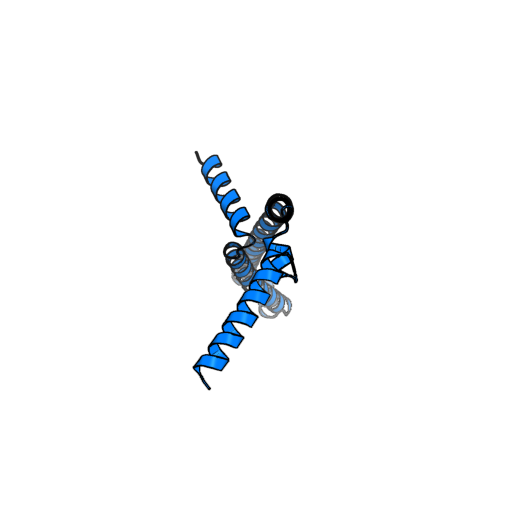 749 C CA . ALA A 1 101 ? -23.479 -8.043 20.052 1.00 84.12 101 ALA A CA 1
ATOM 750 C C . ALA A 1 101 ? -22.943 -7.345 18.790 1.00 84.12 101 ALA A C 1
ATOM 752 O O . ALA A 1 101 ? -21.948 -7.797 18.225 1.00 84.12 101 ALA A O 1
ATOM 753 N N . ASP A 1 102 ? -23.537 -6.212 18.405 1.00 87.25 102 ASP A N 1
ATOM 754 C CA . ASP A 1 102 ? -23.086 -5.404 17.268 1.00 87.25 102 ASP A CA 1
ATOM 755 C C . ASP A 1 102 ? -21.675 -4.845 17.500 1.00 87.25 102 ASP A C 1
ATOM 757 O O . ASP A 1 102 ? -20.820 -4.939 16.623 1.00 87.25 102 ASP A O 1
ATOM 761 N N . LEU A 1 103 ? -21.388 -4.322 18.698 1.00 86.12 103 LEU A N 1
ATOM 762 C CA . LEU A 1 103 ? -20.052 -3.833 19.057 1.00 86.12 103 LEU A CA 1
ATOM 763 C C . LEU A 1 103 ? -19.006 -4.946 19.031 1.00 86.12 103 LEU A C 1
ATOM 765 O O . LEU A 1 103 ? -17.905 -4.742 18.522 1.00 86.12 103 LEU A O 1
ATOM 769 N N . LYS A 1 104 ? -19.347 -6.135 19.536 1.00 87.19 104 LYS A N 1
ATOM 770 C CA . LYS A 1 104 ? -18.469 -7.302 19.448 1.00 87.19 104 LYS A CA 1
ATOM 771 C C . LYS A 1 104 ? -18.187 -7.673 17.990 1.00 87.19 104 LYS A C 1
ATOM 773 O O . LYS A 1 104 ? -17.027 -7.855 17.640 1.00 87.19 104 LYS A O 1
ATOM 778 N N . ALA A 1 105 ? -19.213 -7.717 17.142 1.00 92.12 105 ALA A N 1
ATOM 779 C CA . ALA A 1 105 ? -19.045 -7.997 15.719 1.00 92.12 105 ALA A CA 1
ATOM 780 C C . ALA A 1 105 ? -18.193 -6.926 15.015 1.00 92.12 105 ALA A C 1
ATOM 782 O O . ALA A 1 105 ? -17.373 -7.253 14.162 1.00 92.12 105 ALA A O 1
ATOM 783 N N . ILE A 1 106 ? -18.344 -5.647 15.374 1.00 91.38 106 ILE A N 1
ATOM 784 C CA . ILE A 1 106 ? -17.490 -4.565 14.863 1.00 91.38 106 ILE A CA 1
ATOM 785 C C . ILE A 1 106 ? -16.033 -4.800 15.269 1.00 91.38 106 ILE A C 1
ATOM 787 O O . ILE A 1 106 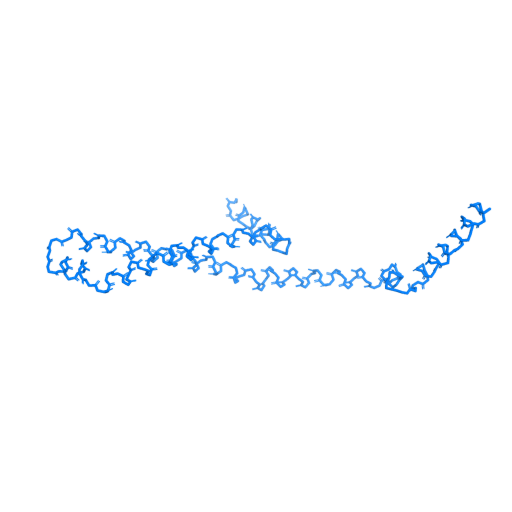? -15.161 -4.712 14.413 1.00 91.38 106 ILE A O 1
ATOM 791 N N . LEU A 1 107 ? -15.766 -5.130 16.536 1.00 92.19 107 LEU A N 1
ATOM 792 C CA . LEU A 1 107 ? -14.410 -5.399 17.025 1.00 92.19 107 LEU A CA 1
ATOM 793 C C . LEU A 1 107 ? -13.772 -6.619 16.349 1.00 92.19 107 LEU A C 1
ATOM 795 O O . LEU A 1 107 ? -12.592 -6.568 16.019 1.00 92.19 107 LEU A O 1
ATOM 799 N N . GLU A 1 108 ? -14.539 -7.686 16.119 1.00 93.94 108 GLU A N 1
ATOM 800 C CA . GLU A 1 108 ? -14.070 -8.877 15.397 1.00 93.94 108 GLU A CA 1
ATOM 801 C C . GLU A 1 108 ? -13.718 -8.542 13.938 1.00 93.94 108 GLU A C 1
ATOM 803 O O . GLU A 1 108 ? -12.613 -8.842 13.489 1.00 93.94 108 GLU A O 1
ATOM 808 N N . ASN A 1 109 ? -14.600 -7.834 13.220 1.00 95.56 109 ASN A N 1
ATOM 809 C CA . ASN A 1 109 ? -14.328 -7.388 11.847 1.00 95.56 109 ASN A CA 1
ATOM 810 C C . ASN A 1 109 ? -13.145 -6.413 11.772 1.00 95.56 109 ASN A C 1
ATOM 812 O O . ASN A 1 109 ? -12.401 -6.405 10.793 1.00 95.56 109 ASN A O 1
ATOM 816 N N . LEU A 1 110 ? -12.980 -5.567 12.788 1.00 94.31 110 LEU A N 1
ATOM 817 C CA . LEU A 1 110 ? -11.873 -4.626 12.874 1.00 94.31 110 LEU A CA 1
ATOM 818 C C . LEU A 1 110 ? -10.542 -5.352 13.071 1.00 94.31 110 LEU A C 1
ATOM 820 O O . LEU A 1 110 ? -9.562 -5.019 12.411 1.00 94.31 110 LEU A O 1
ATOM 824 N N . GLU A 1 111 ? -10.503 -6.351 13.952 1.00 91.31 111 GLU A N 1
ATOM 825 C CA . GLU A 1 111 ? -9.317 -7.177 14.187 1.00 91.31 111 GLU A CA 1
ATOM 826 C C . GLU A 1 111 ? -8.934 -7.963 12.929 1.00 91.31 111 GLU A C 1
ATOM 828 O O . GLU A 1 111 ? -7.788 -7.899 12.488 1.00 91.31 111 GLU A O 1
ATOM 833 N N . GLU A 1 112 ? -9.897 -8.625 12.285 1.00 95.56 112 GLU A N 1
ATOM 834 C CA . GLU A 1 112 ? -9.653 -9.351 11.035 1.00 95.56 112 GLU A CA 1
ATOM 835 C C . GLU A 1 112 ? -9.222 -8.408 9.899 1.00 95.56 112 GLU A C 1
ATOM 837 O O . GLU A 1 112 ? -8.269 -8.689 9.164 1.00 95.56 112 GLU A O 1
ATOM 842 N N . GLY A 1 113 ? -9.888 -7.257 9.774 1.00 94.75 113 GLY A N 1
ATOM 843 C CA . GLY A 1 113 ? -9.590 -6.250 8.762 1.00 94.75 113 GLY A CA 1
ATOM 844 C C . GLY A 1 113 ? -8.208 -5.623 8.938 1.00 94.75 113 GLY A C 1
ATOM 845 O O . GLY A 1 113 ? -7.471 -5.494 7.961 1.00 94.75 113 GLY A O 1
ATOM 846 N N . THR A 1 114 ? -7.821 -5.275 10.168 1.00 94.31 114 THR A N 1
ATOM 847 C CA . THR A 1 114 ? -6.492 -4.713 10.474 1.00 94.31 114 THR A CA 1
ATOM 848 C C . THR A 1 114 ? -5.385 -5.757 10.335 1.00 94.31 114 THR A C 1
ATOM 850 O O . THR A 1 114 ? -4.322 -5.438 9.802 1.00 94.31 114 THR A O 1
ATOM 853 N N . ALA A 1 115 ? -5.636 -7.016 10.704 1.00 94.56 115 ALA A N 1
ATOM 854 C CA . ALA A 1 115 ? -4.704 -8.115 10.457 1.00 94.56 115 ALA A CA 1
ATOM 855 C C . ALA A 1 115 ? -4.466 -8.329 8.952 1.00 94.56 115 ALA A C 1
ATOM 857 O O . ALA A 1 115 ? -3.319 -8.336 8.500 1.00 94.56 115 ALA A O 1
ATOM 858 N N . SER A 1 116 ? -5.543 -8.410 8.166 1.00 96.44 116 SER A N 1
ATOM 859 C CA . SER A 1 116 ? -5.473 -8.557 6.704 1.00 96.44 116 SER A CA 1
ATOM 860 C C . SER A 1 116 ? -4.815 -7.348 6.035 1.00 96.44 116 SER A C 1
ATOM 862 O O . SER A 1 116 ? -4.055 -7.481 5.076 1.00 96.44 116 SER A O 1
ATOM 864 N N . PHE A 1 117 ? -5.093 -6.143 6.534 1.00 95.81 117 PHE A N 1
ATOM 865 C CA . PHE A 1 117 ? -4.445 -4.920 6.075 1.00 95.81 117 PHE A CA 1
ATOM 866 C C . PHE A 1 117 ? -2.930 -4.980 6.300 1.00 95.81 117 PHE A C 1
ATOM 868 O O . PHE A 1 117 ? -2.171 -4.753 5.360 1.00 95.81 117 PHE A O 1
ATOM 875 N N . ASN A 1 118 ? -2.486 -5.357 7.502 1.00 93.94 118 ASN A N 1
ATOM 876 C CA . ASN A 1 118 ? -1.065 -5.486 7.823 1.00 93.94 118 ASN A CA 1
ATOM 877 C C . ASN A 1 118 ? -0.368 -6.538 6.950 1.00 93.94 118 ASN A C 1
ATOM 879 O O . ASN A 1 118 ? 0.733 -6.290 6.459 1.00 93.94 118 ASN A O 1
ATOM 883 N N . GLU A 1 119 ? -1.017 -7.676 6.692 1.00 95.75 119 GLU A N 1
ATOM 884 C CA . GLU A 1 119 ? -0.500 -8.692 5.769 1.00 95.75 119 GLU A CA 1
ATOM 885 C C . GLU A 1 119 ? -0.332 -8.134 4.348 1.00 95.75 119 GLU A C 1
ATOM 887 O O . GLU A 1 119 ? 0.722 -8.305 3.733 1.00 95.75 119 GLU A O 1
ATOM 892 N N . ASN A 1 120 ? -1.325 -7.398 3.839 1.00 95.69 120 ASN A N 1
ATOM 893 C CA . ASN A 1 120 ? -1.242 -6.758 2.525 1.00 95.69 120 ASN A CA 1
ATOM 894 C C . ASN A 1 120 ? -0.132 -5.699 2.460 1.00 95.69 120 ASN A C 1
ATOM 896 O O . ASN A 1 120 ? 0.573 -5.605 1.451 1.00 95.69 120 ASN A O 1
ATOM 900 N N . MET A 1 121 ? 0.056 -4.924 3.531 1.00 93.75 121 MET A N 1
ATOM 901 C CA . MET A 1 121 ? 1.145 -3.952 3.627 1.00 93.75 121 MET A CA 1
ATOM 902 C C . MET A 1 121 ? 2.516 -4.630 3.625 1.00 93.75 121 MET A C 1
ATOM 904 O O . MET A 1 121 ? 3.445 -4.129 2.991 1.00 93.75 121 MET A O 1
ATOM 908 N N . GLU A 1 122 ? 2.650 -5.785 4.273 1.00 92.81 122 GLU A N 1
ATOM 909 C CA . GLU A 1 122 ? 3.888 -6.564 4.246 1.00 92.81 122 GLU A CA 1
ATOM 910 C C . GLU A 1 122 ? 4.128 -7.195 2.867 1.00 92.81 122 GLU A C 1
ATOM 912 O O . GLU A 1 122 ? 5.221 -7.096 2.307 1.00 92.81 122 GLU A O 1
ATOM 917 N N . ALA A 1 123 ? 3.090 -7.753 2.241 1.00 95.56 123 ALA A N 1
ATOM 918 C CA . ALA A 1 123 ? 3.172 -8.281 0.881 1.00 95.56 123 ALA A CA 1
ATOM 919 C C . ALA A 1 123 ? 3.594 -7.201 -0.133 1.00 95.56 123 ALA A C 1
ATOM 921 O O . ALA A 1 123 ? 4.380 -7.470 -1.049 1.00 95.56 123 ALA A O 1
ATOM 922 N N . MET A 1 124 ? 3.134 -5.959 0.052 1.00 93.38 124 MET A N 1
ATOM 923 C CA . MET A 1 124 ? 3.533 -4.817 -0.771 1.00 93.38 124 MET A CA 1
ATOM 924 C C . MET A 1 124 ? 5.048 -4.571 -0.720 1.00 93.38 124 MET A C 1
ATOM 926 O O . MET A 1 124 ? 5.645 -4.296 -1.765 1.00 93.38 124 MET A O 1
ATOM 930 N N . LYS A 1 125 ? 5.694 -4.752 0.443 1.00 91.50 125 LYS A N 1
ATOM 931 C CA . LYS A 1 125 ? 7.158 -4.616 0.599 1.00 91.50 125 LYS A CA 1
ATOM 932 C C . LYS A 1 125 ? 7.952 -5.608 -0.239 1.00 91.50 125 LYS A C 1
ATOM 934 O O . LYS A 1 125 ? 9.070 -5.312 -0.667 1.00 91.50 125 LYS A O 1
ATOM 939 N N . HIS A 1 126 ? 7.371 -6.771 -0.510 1.00 91.62 126 HIS A N 1
ATOM 940 C CA . HIS A 1 126 ? 7.996 -7.813 -1.316 1.00 91.62 126 HIS A CA 1
ATOM 941 C C . HIS A 1 126 ? 7.732 -7.673 -2.821 1.00 91.62 126 HIS A C 1
ATOM 943 O O . HIS A 1 126 ? 8.392 -8.343 -3.620 1.00 91.62 126 HIS A O 1
ATOM 949 N N . ASN A 1 127 ? 6.820 -6.792 -3.240 1.00 93.88 127 ASN A N 1
ATOM 950 C CA . ASN A 1 127 ? 6.541 -6.567 -4.653 1.00 93.88 127 ASN A CA 1
ATOM 951 C C . ASN A 1 127 ? 7.697 -5.813 -5.339 1.00 93.88 127 ASN A C 1
ATOM 953 O O . ASN A 1 127 ? 8.230 -4.829 -4.823 1.00 93.88 127 ASN A O 1
ATOM 957 N N . PHE A 1 128 ? 8.081 -6.264 -6.539 1.00 91.88 128 PHE A N 1
ATOM 958 C CA . PHE A 1 128 ? 9.214 -5.700 -7.275 1.00 91.88 128 PHE A CA 1
ATOM 959 C C . PHE A 1 128 ? 9.044 -4.212 -7.611 1.00 91.88 128 PHE A C 1
ATOM 961 O O . PHE A 1 128 ? 10.053 -3.510 -7.675 1.00 91.88 128 PHE A O 1
ATOM 968 N N . LEU A 1 129 ? 7.802 -3.742 -7.794 1.00 90.62 129 LEU A N 1
ATOM 969 C CA . LEU A 1 129 ? 7.491 -2.341 -8.079 1.00 90.62 129 LEU A CA 1
ATOM 970 C C . LEU A 1 129 ? 7.927 -1.454 -6.908 1.00 90.62 129 LEU A C 1
ATOM 972 O O . LEU A 1 129 ? 8.717 -0.533 -7.080 1.00 90.62 129 LEU A O 1
ATOM 976 N N . PHE A 1 130 ? 7.500 -1.789 -5.691 1.00 92.31 130 PHE A N 1
ATOM 977 C CA . PHE A 1 130 ? 7.734 -0.954 -4.510 1.00 92.31 130 PHE A CA 1
ATOM 978 C C . PHE A 1 130 ? 9.088 -1.201 -3.831 1.00 92.31 130 PHE A C 1
ATOM 980 O O . PHE A 1 130 ? 9.478 -0.467 -2.925 1.00 92.31 130 PHE A O 1
ATOM 987 N N . ARG A 1 131 ? 9.863 -2.195 -4.281 1.00 91.06 131 ARG A N 1
ATOM 988 C CA . ARG A 1 131 ? 11.165 -2.542 -3.688 1.00 91.06 131 ARG A CA 1
ATOM 989 C C . ARG A 1 131 ? 12.127 -1.355 -3.600 1.00 91.06 131 ARG A C 1
ATOM 991 O O . ARG A 1 131 ? 12.864 -1.227 -2.622 1.00 91.06 131 ARG A O 1
ATOM 998 N N . ARG A 1 132 ? 12.169 -0.512 -4.638 1.00 89.12 132 ARG A N 1
ATOM 999 C CA . ARG A 1 132 ? 13.042 0.672 -4.670 1.00 89.12 132 ARG A CA 1
ATOM 1000 C C . ARG A 1 132 ? 12.571 1.738 -3.682 1.00 89.12 132 ARG A C 1
ATOM 1002 O O . ARG A 1 132 ? 13.416 2.266 -2.962 1.00 89.12 132 ARG A O 1
ATOM 1009 N N . TYR A 1 133 ? 11.259 1.965 -3.594 1.00 91.19 133 TYR A N 1
ATOM 1010 C CA . TYR A 1 133 ? 10.643 2.848 -2.603 1.00 91.19 133 TYR A CA 1
ATOM 1011 C C . TYR A 1 133 ? 11.014 2.441 -1.170 1.00 91.19 133 TYR A C 1
ATOM 1013 O O . TYR A 1 133 ? 11.675 3.214 -0.478 1.00 91.19 133 TYR A O 1
ATOM 1021 N N . PHE A 1 134 ? 10.735 1.199 -0.763 1.00 92.50 134 PHE A N 1
ATOM 1022 C CA . PHE A 1 134 ? 11.047 0.737 0.598 1.00 92.50 134 PHE A CA 1
ATOM 1023 C C . PHE A 1 134 ? 12.552 0.744 0.902 1.00 92.50 134 PHE A C 1
ATOM 1025 O O . PHE A 1 134 ? 12.974 1.029 2.020 1.00 92.50 134 PHE A O 1
ATOM 1032 N N . LYS A 1 135 ? 13.403 0.501 -0.105 1.00 91.50 135 LYS A N 1
ATOM 1033 C CA . LYS A 1 135 ? 14.861 0.633 0.048 1.00 91.50 135 LYS A CA 1
ATOM 1034 C C . LYS A 1 135 ? 15.303 2.087 0.245 1.00 91.50 135 LYS A C 1
ATOM 1036 O O . LYS A 1 135 ? 16.320 2.317 0.897 1.00 91.50 135 LYS A O 1
ATOM 1041 N N . LYS A 1 136 ? 14.614 3.053 -0.367 1.00 90.12 136 LYS A N 1
ATOM 1042 C CA . LYS A 1 136 ? 14.891 4.482 -0.178 1.00 90.12 136 LYS A CA 1
ATOM 1043 C C . LYS A 1 136 ? 14.473 4.914 1.230 1.00 90.12 136 LYS A C 1
ATOM 1045 O O . LYS A 1 136 ? 15.304 5.500 1.912 1.00 90.12 136 LYS A O 1
ATOM 1050 N N . GLN A 1 137 ? 13.285 4.507 1.679 1.00 87.62 137 GLN A N 1
ATOM 1051 C CA . GLN A 1 137 ? 12.781 4.756 3.034 1.00 87.62 137 GLN A CA 1
ATOM 1052 C C . GLN A 1 137 ? 13.757 4.259 4.115 1.00 87.62 137 GLN A C 1
ATOM 1054 O O . GLN A 1 137 ? 14.233 5.055 4.917 1.00 87.62 137 GLN A O 1
ATOM 1059 N N . ALA A 1 138 ? 14.175 2.989 4.059 1.00 90.88 138 ALA A N 1
ATOM 1060 C CA . ALA A 1 138 ? 15.100 2.417 5.046 1.00 90.88 138 ALA A CA 1
ATOM 1061 C C . ALA A 1 138 ? 16.451 3.161 5.127 1.00 90.88 138 ALA A C 1
ATOM 1063 O O . ALA A 1 138 ? 17.049 3.284 6.192 1.00 90.88 138 ALA A O 1
ATOM 1064 N N . LYS A 1 139 ? 16.944 3.687 3.996 1.00 92.31 139 LYS A N 1
ATOM 1065 C CA . LYS A 1 139 ? 18.173 4.498 3.964 1.00 92.31 139 LYS A CA 1
ATOM 1066 C C . LYS A 1 139 ? 17.984 5.894 4.547 1.00 92.31 139 LYS A C 1
ATOM 1068 O O . LYS A 1 139 ? 18.962 6.501 4.970 1.00 92.31 139 LYS A O 1
ATOM 1073 N N . GLU A 1 140 ? 16.790 6.461 4.434 1.00 88.94 140 GLU A N 1
ATOM 1074 C CA . GLU A 1 140 ? 16.473 7.771 5.002 1.00 88.94 140 GLU A CA 1
ATOM 1075 C C . GLU A 1 140 ? 16.333 7.668 6.523 1.00 88.94 140 GLU A C 1
ATOM 1077 O O . GLU A 1 140 ? 16.883 8.510 7.227 1.00 88.94 140 GLU A O 1
ATOM 1082 N N . GLU A 1 141 ? 15.727 6.588 7.018 1.00 88.62 141 GLU A N 1
ATOM 1083 C CA . GLU A 1 141 ? 15.657 6.253 8.447 1.00 88.62 141 GLU A CA 1
ATOM 1084 C C . GLU A 1 141 ? 17.056 6.054 9.056 1.00 88.62 141 GLU A C 1
ATOM 1086 O O . GLU A 1 141 ? 17.410 6.741 10.010 1.00 88.62 141 GLU A O 1
ATOM 1091 N N . GLU A 1 142 ? 17.914 5.229 8.442 1.00 94.00 142 GLU A N 1
ATOM 1092 C CA . GLU A 1 142 ? 19.296 5.003 8.909 1.00 94.00 142 GLU A CA 1
ATOM 1093 C C . GLU A 1 142 ? 20.126 6.302 8.968 1.00 94.00 142 GLU A C 1
ATOM 1095 O O . GLU A 1 142 ? 21.009 6.464 9.811 1.00 94.00 142 GLU A O 1
ATOM 1100 N N . LYS A 1 143 ? 19.856 7.254 8.067 1.00 93.50 143 LYS A N 1
ATOM 1101 C CA . LYS A 1 143 ? 20.510 8.571 8.075 1.00 93.50 143 LYS A CA 1
ATOM 1102 C C . LYS A 1 143 ? 19.950 9.513 9.132 1.00 93.50 143 LYS A C 1
ATOM 1104 O O . LYS A 1 143 ? 20.668 10.416 9.537 1.00 93.50 143 LYS A O 1
ATOM 1109 N N . ALA A 1 144 ? 18.684 9.366 9.507 1.00 91.50 144 ALA A N 1
ATOM 1110 C CA . ALA A 1 144 ? 18.070 10.174 10.552 1.00 91.50 144 ALA A CA 1
ATOM 1111 C C . ALA A 1 144 ? 18.517 9.730 11.956 1.00 91.50 144 ALA A C 1
ATOM 1113 O O . ALA A 1 144 ? 18.481 10.533 12.886 1.00 91.50 144 ALA A O 1
ATOM 1114 N N . GLU A 1 145 ? 18.944 8.473 12.103 1.00 82.94 145 GLU A N 1
ATOM 1115 C CA . GLU A 1 145 ? 19.415 7.896 13.368 1.00 82.94 145 GLU A CA 1
ATOM 1116 C C . GLU A 1 145 ? 20.917 8.107 13.659 1.00 82.94 145 GLU A C 1
ATOM 1118 O O . GLU A 1 145 ? 21.337 7.905 14.800 1.00 82.94 145 GLU A O 1
ATOM 1123 N N . ASN A 1 146 ? 21.722 8.532 12.673 1.00 68.44 146 ASN A N 1
ATOM 1124 C CA . ASN A 1 146 ? 23.172 8.787 12.799 1.00 68.44 146 ASN A CA 1
ATOM 1125 C C . ASN A 1 146 ? 23.516 10.283 12.834 1.00 68.44 146 ASN A C 1
ATOM 1127 O O . ASN A 1 146 ? 24.457 10.646 13.578 1.00 68.44 146 ASN A O 1
#

Foldseek 3Di:
DVVVVVVVVVVVVVVVVVCLCVLHDPNSVVVVVPCVVVVVVVVVVVLCCCLAVPCVVVLVVLVVVLVVLVVVLVVLVVVLVVQCVDPDPSNVCLVPDPVVVVSVVVSVCSVVVSVVSVVVSVVCCVDPSCVVNVVVVVVVVVVVVD

Secondary structure (DSSP, 8-state):
-HHHHHHHHHHHHHHHHHHHHTT-HHHHHHHH-TTHHHHHHHHHHHHHHIIIIIHHHHHHHHHHHHHHHHHHHHHHHHHHHHHHHS-SHHHHHHHT-HHHHHHHHHHHHHHHHHHHHHHHHHHHHHSTTTHHHHHHHHHHHHHH--